Protein AF-A0A7N0TRE0-F1 (afdb_monomer)

pLDDT: mean 80.37, std 12.65, range [33.75, 96.38]

Mean predicted aligned error: 18.85 Å

Solvent-accessible surface area (backbone atoms only — not comparable to full-atom values): 9417 Å² total; per-residue (Å²): 133,67,71,70,56,57,50,54,57,52,52,53,52,50,56,61,68,69,57,52,74,64,59,55,54,48,50,60,72,68,53,74,74,66,71,78,71,68,72,77,71,76,69,78,87,66,61,96,42,96,92,48,87,72,90,76,66,89,85,59,79,81,88,73,87,78,83,73,78,81,68,85,74,86,74,90,65,60,66,88,78,35,94,81,46,77,83,86,55,62,71,62,50,48,65,77,47,36,63,47,69,73,48,48,51,54,48,54,47,52,51,46,53,54,49,50,74,70,54,83,53,71,71,59,44,51,52,46,52,51,56,50,46,54,73,59,48,61,80,70,68,83,118

Organism: Kalanchoe fedtschenkoi (NCBI:txid63787)

Secondary structure (DSSP, 8-state):
--HHHHHHHHHHHHHHHHS-HHHHHHHHHT-TT--------------SSTTSPPP--TTS------------------GGGSTTSPPP-HHHHHHHTHHIIIIIHHHHHHHHHHHHHH---HHHHHHHHHHHHHHHHTTTS--

Foldseek 3Di:
DDPVVVVVVVVVVVVVVPDDPVNVVVVVVVCPPPPVPPPPPPPPDDDPDPPDDDDDDPPDDDDDDDPPPPDPDPDPDDPCPDPPNDDDDPVVVCVVPVCCVPPVLVVVLVVLVVVLVVDPDPVVNVVSVVVNVVSVCVVPPND

Nearest PDB structures (foldseek):
  5l8g-assembly1_E  TM=7.068E-01  e=4.707E+00  Rhodospirillum rubrum

Sequence (143 aa):
MNPRRMRLEADIQKELAEFTFEELQKARADGSHAIHLKSIQERKHSRANKNRPMEVTCKKPVSRYRETIQVPKKVVRDPRFESLCGTLVEDGFRKRYNFLFEDNLPAEKKELQKQLKKTKDPGITKQLKNRISWIVTDEVWIC

InterPro domains:
  IPR009292 rRNA biogenesis protein RRP36 [PF06102] (47-136)
  IPR009292 rRNA biogenesis protein RRP36 [PTHR21738] (9-136)

Structure (mmCIF, N/CA/C/O backbone):
data_AF-A0A7N0TRE0-F1
#
_entry.id   AF-A0A7N0TRE0-F1
#
loop_
_atom_site.group_PDB
_atom_site.id
_atom_site.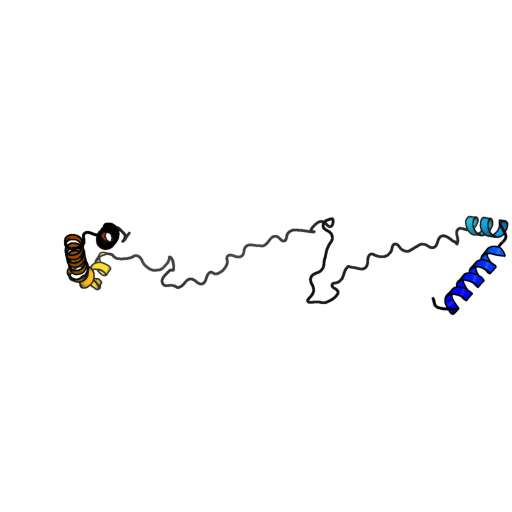type_symbol
_atom_site.label_atom_id
_atom_site.label_alt_id
_atom_site.label_comp_id
_atom_site.label_asym_id
_atom_site.label_entity_id
_atom_site.label_seq_id
_atom_site.pdbx_PDB_ins_code
_atom_site.Cartn_x
_atom_site.Cartn_y
_atom_site.Cartn_z
_atom_site.occupancy
_atom_site.B_iso_or_equiv
_atom_site.auth_seq_id
_atom_site.auth_comp_id
_atom_site.auth_asym_id
_atom_site.auth_atom_id
_atom_site.pdbx_PDB_model_num
ATOM 1 N N . MET A 1 1 ? 63.772 28.019 -27.329 1.00 54.31 1 MET A N 1
ATOM 2 C CA . MET A 1 1 ? 63.530 27.897 -28.788 1.00 54.31 1 MET A CA 1
ATOM 3 C C . MET A 1 1 ? 64.600 26.999 -29.402 1.00 54.31 1 MET A C 1
ATOM 5 O O . MET A 1 1 ? 65.753 27.133 -29.017 1.00 54.31 1 MET A O 1
ATOM 9 N N . ASN A 1 2 ? 64.249 26.091 -30.322 1.00 60.25 2 ASN A N 1
ATOM 10 C CA . ASN A 1 2 ? 65.222 25.187 -30.955 1.00 60.25 2 ASN A CA 1
ATOM 11 C C . ASN A 1 2 ? 66.097 25.940 -31.980 1.00 60.25 2 ASN A C 1
ATOM 13 O O . ASN A 1 2 ? 65.547 26.495 -32.932 1.00 60.25 2 ASN A O 1
ATOM 17 N N . PRO A 1 3 ? 67.437 25.913 -31.867 1.00 68.38 3 PRO A N 1
ATOM 18 C CA . PRO A 1 3 ? 68.329 26.736 -32.693 1.00 68.38 3 PRO A CA 1
ATOM 19 C C . PRO A 1 3 ? 68.303 26.376 -34.188 1.00 68.38 3 PRO A C 1
ATOM 21 O O . PRO A 1 3 ? 68.539 27.234 -35.032 1.00 68.38 3 PRO A O 1
ATOM 24 N N . ARG A 1 4 ? 67.954 25.130 -34.541 1.00 68.69 4 ARG A N 1
ATOM 25 C CA . ARG A 1 4 ? 67.787 24.705 -35.944 1.00 68.69 4 ARG A CA 1
ATOM 26 C C . ARG A 1 4 ? 66.603 25.377 -36.641 1.00 68.69 4 ARG A C 1
ATOM 28 O O . ARG A 1 4 ? 66.671 25.622 -37.836 1.00 68.69 4 ARG A O 1
ATOM 35 N N . ARG A 1 5 ? 65.536 25.684 -35.900 1.00 71.81 5 ARG A N 1
ATOM 36 C CA . ARG A 1 5 ? 64.330 26.307 -36.454 1.00 71.81 5 ARG A CA 1
ATOM 37 C C . ARG A 1 5 ? 64.571 27.772 -36.820 1.00 71.81 5 ARG A C 1
ATOM 39 O O . ARG A 1 5 ? 64.142 28.196 -37.878 1.00 71.81 5 ARG A O 1
ATOM 46 N N . MET A 1 6 ? 65.336 28.487 -35.994 1.00 68.50 6 MET A N 1
ATOM 47 C CA . MET A 1 6 ? 65.716 29.881 -36.255 1.00 68.50 6 MET A CA 1
ATOM 48 C C . MET A 1 6 ? 66.567 30.020 -37.523 1.00 68.50 6 MET A C 1
ATOM 50 O O . MET A 1 6 ? 66.401 30.982 -38.258 1.00 68.50 6 MET A O 1
ATOM 54 N N . ARG A 1 7 ? 67.463 29.054 -37.788 1.00 75.25 7 ARG A N 1
ATOM 55 C CA . ARG A 1 7 ? 68.254 29.032 -39.030 1.00 75.25 7 ARG A CA 1
ATOM 56 C C . ARG A 1 7 ? 67.360 28.852 -40.250 1.00 75.25 7 ARG A C 1
ATOM 58 O O . ARG A 1 7 ? 67.417 29.677 -41.141 1.00 75.25 7 ARG A O 1
ATOM 65 N N . LEU A 1 8 ? 66.462 27.866 -40.216 1.00 80.12 8 LEU A N 1
ATOM 66 C CA . LEU A 1 8 ? 65.508 27.635 -41.304 1.00 80.12 8 LEU A CA 1
ATOM 67 C C . LEU A 1 8 ? 64.623 28.858 -41.571 1.00 80.12 8 LEU A C 1
ATOM 69 O O . LEU A 1 8 ? 64.409 29.215 -42.719 1.00 80.12 8 LEU A O 1
ATOM 73 N N . GLU A 1 9 ? 64.121 29.515 -40.525 1.00 82.50 9 GLU A N 1
ATOM 74 C CA . GLU A 1 9 ? 63.293 30.718 -40.677 1.00 82.50 9 GLU A CA 1
ATOM 75 C C . GLU A 1 9 ? 64.090 31.889 -41.284 1.00 82.50 9 GLU A C 1
ATOM 77 O O . GLU A 1 9 ? 63.556 32.608 -42.127 1.00 82.50 9 GLU A O 1
ATOM 82 N N . ALA A 1 10 ? 65.367 32.047 -40.921 1.00 83.06 10 ALA A N 1
ATOM 83 C CA . ALA A 1 10 ? 66.252 33.059 -41.500 1.00 83.06 10 ALA A CA 1
ATOM 84 C C . ALA A 1 10 ? 66.647 32.747 -42.956 1.00 83.06 10 ALA A C 1
ATOM 86 O O . ALA A 1 10 ? 66.671 33.654 -43.786 1.00 83.06 10 ALA A O 1
ATOM 87 N N . ASP A 1 11 ? 66.910 31.478 -43.276 1.00 85.44 11 ASP A N 1
ATOM 88 C CA . ASP A 1 11 ? 67.233 31.021 -44.631 1.00 85.44 11 ASP A CA 1
ATOM 89 C C . ASP A 1 11 ? 66.037 31.257 -45.572 1.00 85.44 11 ASP A C 1
ATOM 91 O O . ASP A 1 11 ? 66.196 31.838 -46.642 1.00 85.44 11 ASP A O 1
ATOM 95 N N . ILE A 1 12 ? 64.816 30.946 -45.115 1.00 82.62 12 ILE A N 1
ATOM 96 C CA . ILE A 1 12 ? 63.573 31.222 -45.855 1.00 82.62 12 ILE A CA 1
ATOM 97 C C . ILE A 1 12 ? 63.383 32.727 -46.091 1.00 82.62 12 ILE A C 1
ATOM 99 O O . ILE A 1 12 ? 62.983 33.143 -47.175 1.00 82.62 12 ILE A O 1
ATOM 103 N N . GLN A 1 13 ? 63.648 33.567 -45.086 1.00 80.31 13 GLN A N 1
ATOM 104 C CA . GLN A 1 13 ? 63.528 35.022 -45.240 1.00 80.31 13 GLN A CA 1
ATOM 105 C C . GLN A 1 13 ? 64.528 35.580 -46.251 1.00 80.31 13 GLN A C 1
ATOM 107 O O . GLN A 1 13 ? 64.190 36.498 -46.997 1.00 80.31 13 GLN A O 1
ATOM 112 N N . LYS A 1 14 ? 65.741 35.024 -46.277 1.00 87.06 14 LYS A N 1
ATOM 113 C CA . LYS A 1 14 ? 66.772 35.410 -47.233 1.00 87.06 14 LYS A CA 1
ATOM 114 C C . LYS A 1 14 ? 66.374 35.027 -48.659 1.00 87.06 14 LYS A C 1
ATOM 116 O O . LYS A 1 14 ? 66.429 35.881 -49.534 1.00 87.06 14 LYS A O 1
ATOM 121 N N . GLU A 1 15 ? 65.889 33.803 -48.862 1.00 81.62 15 GLU A N 1
ATOM 122 C CA . GLU A 1 15 ? 65.375 33.354 -50.162 1.00 81.62 15 GLU A CA 1
ATOM 123 C C . GLU A 1 15 ? 64.215 34.237 -50.647 1.00 81.62 15 GLU A C 1
ATOM 125 O O . GLU A 1 15 ? 64.216 34.679 -51.790 1.00 81.62 15 GLU A O 1
ATOM 130 N N . LEU A 1 16 ? 63.258 34.581 -49.774 1.00 78.06 16 LEU A N 1
ATOM 131 C CA . LEU A 1 16 ? 62.132 35.459 -50.127 1.00 78.06 16 LEU A CA 1
ATOM 132 C C . LEU A 1 16 ? 62.554 36.885 -50.503 1.00 78.06 16 LEU A C 1
ATOM 134 O O . LEU A 1 16 ? 61.878 37.516 -51.313 1.00 78.06 16 LEU A O 1
ATOM 138 N N . ALA A 1 17 ? 63.633 37.400 -49.914 1.00 83.50 17 ALA A N 1
ATOM 139 C CA . ALA A 1 17 ? 64.155 38.725 -50.238 1.00 83.50 17 ALA A CA 1
ATOM 140 C C . ALA A 1 17 ? 64.876 38.763 -51.597 1.00 83.50 17 ALA A C 1
ATOM 142 O O . ALA A 1 17 ? 64.976 39.830 -52.199 1.00 83.50 17 ALA A O 1
ATOM 143 N N . GLU A 1 18 ? 65.376 37.618 -52.071 1.00 84.44 18 GLU A N 1
ATOM 144 C CA . GLU A 1 18 ? 66.070 37.484 -53.357 1.00 84.44 18 GLU A CA 1
ATOM 145 C C . GLU A 1 18 ? 65.099 37.348 -54.545 1.00 84.44 18 GLU A C 1
ATOM 147 O O . GLU A 1 18 ? 65.492 37.619 -55.679 1.00 84.44 18 GLU A O 1
ATOM 152 N N . PHE A 1 19 ? 63.824 37.008 -54.308 1.00 84.06 19 PHE A N 1
ATOM 153 C CA . PHE A 1 19 ? 62.809 36.976 -55.365 1.00 84.06 19 PHE A CA 1
ATOM 154 C C . PHE A 1 19 ? 62.426 38.380 -55.832 1.00 84.06 19 PHE A C 1
ATOM 156 O O . PHE A 1 19 ? 62.034 39.253 -55.052 1.00 84.06 19 PHE A O 1
ATOM 163 N N . THR A 1 20 ? 62.480 38.587 -57.144 1.00 87.12 20 THR A N 1
ATOM 164 C CA . THR A 1 20 ? 62.108 39.864 -57.751 1.00 87.12 20 THR A CA 1
ATOM 165 C C . THR A 1 20 ? 60.588 40.035 -57.803 1.00 87.12 20 THR A C 1
ATOM 167 O O . THR A 1 20 ? 59.812 39.077 -57.854 1.00 87.12 20 THR A O 1
ATOM 170 N N . PHE A 1 21 ? 60.127 41.288 -57.817 1.00 79.31 21 PHE A N 1
ATOM 171 C CA . PHE A 1 21 ? 58.695 41.603 -57.876 1.00 79.31 21 PHE A CA 1
ATOM 172 C C . PHE A 1 21 ? 58.006 41.019 -59.125 1.00 79.31 21 PHE A C 1
ATOM 174 O O . PHE A 1 21 ? 56.846 40.612 -59.068 1.00 79.31 21 PHE A O 1
ATOM 181 N N . GLU A 1 22 ? 58.734 40.931 -60.239 1.00 84.19 22 GLU A N 1
ATOM 182 C CA . GLU A 1 22 ? 58.243 40.360 -61.493 1.00 84.19 22 GLU A CA 1
ATOM 183 C C . GLU A 1 22 ? 57.995 38.848 -61.378 1.00 84.19 22 GLU A C 1
ATOM 185 O O . GLU A 1 22 ? 56.943 38.354 -61.793 1.00 84.19 22 GLU A O 1
ATOM 190 N N . GLU A 1 23 ? 58.907 38.117 -60.731 1.00 82.19 23 GLU A N 1
ATOM 191 C CA . GLU A 1 23 ? 58.750 36.682 -60.467 1.00 82.19 23 GLU A CA 1
ATOM 192 C C . GLU A 1 23 ? 57.546 36.401 -59.560 1.00 82.19 23 GLU A C 1
ATOM 194 O O . GLU A 1 23 ? 56.790 35.459 -59.811 1.00 82.19 23 GLU A O 1
ATOM 199 N N . LEU A 1 24 ? 57.299 37.257 -58.559 1.00 80.69 24 LEU A N 1
ATOM 200 C CA . LEU A 1 24 ? 56.118 37.159 -57.694 1.00 80.69 24 LEU A CA 1
ATOM 201 C C . LEU A 1 24 ? 54.813 37.388 -58.466 1.00 80.69 24 LEU A C 1
ATOM 203 O O . LEU A 1 24 ? 53.818 36.689 -58.245 1.00 80.69 24 LEU A O 1
ATOM 207 N N . GLN A 1 25 ? 54.799 38.362 -59.377 1.00 82.50 25 GLN A N 1
ATOM 208 C CA . GLN A 1 25 ? 53.619 38.669 -60.180 1.00 82.50 25 GLN A CA 1
ATOM 209 C C . GLN A 1 25 ? 53.312 37.542 -61.179 1.00 82.50 25 GLN A C 1
ATOM 211 O O . GLN A 1 25 ? 52.145 37.180 -61.353 1.00 82.50 25 GLN A O 1
ATOM 216 N N . LYS A 1 26 ? 54.353 36.925 -61.752 1.00 85.56 26 LYS A N 1
ATOM 217 C CA . LYS A 1 26 ? 54.247 35.758 -62.635 1.00 85.56 26 LYS A CA 1
ATOM 218 C C . LYS A 1 26 ? 53.734 34.516 -61.901 1.00 85.56 26 LYS A C 1
ATOM 220 O O . LYS A 1 26 ? 52.749 33.925 -62.332 1.00 85.56 26 LYS A O 1
ATOM 225 N N . ALA A 1 27 ? 54.286 34.202 -60.727 1.00 80.88 27 ALA A N 1
ATOM 226 C CA . ALA A 1 27 ? 53.829 33.074 -59.908 1.00 80.88 27 ALA A CA 1
ATOM 227 C C . ALA A 1 27 ? 52.341 33.180 -59.517 1.00 80.88 27 ALA A C 1
ATOM 229 O O . ALA A 1 27 ? 51.639 32.172 -59.408 1.00 80.88 27 ALA A O 1
ATOM 230 N N . ARG A 1 28 ? 51.834 34.408 -59.327 1.00 78.62 28 ARG A N 1
ATOM 231 C CA . ARG A 1 28 ? 50.409 34.659 -59.066 1.00 78.62 28 ARG A CA 1
ATOM 232 C C . ARG A 1 28 ? 49.539 34.455 -60.307 1.00 78.62 28 ARG A C 1
ATOM 234 O O . ARG A 1 28 ? 48.425 33.952 -60.171 1.00 78.62 28 ARG A O 1
ATOM 241 N N . ALA A 1 29 ? 50.027 34.852 -61.482 1.00 81.31 29 ALA A N 1
ATOM 242 C CA . ALA A 1 29 ? 49.328 34.678 -62.755 1.00 81.31 29 ALA A CA 1
ATOM 243 C C . ALA A 1 29 ? 49.239 33.199 -63.169 1.00 81.31 29 ALA A C 1
ATOM 245 O O . ALA A 1 29 ? 48.212 32.775 -63.694 1.00 81.31 29 ALA A O 1
ATOM 246 N N . ASP A 1 30 ? 50.268 32.409 -62.853 1.00 79.19 30 ASP A N 1
ATOM 247 C CA . ASP A 1 30 ? 50.356 30.988 -63.208 1.00 79.19 30 ASP A CA 1
ATOM 248 C C . ASP A 1 30 ? 49.365 30.099 -62.424 1.00 79.19 30 ASP A C 1
ATOM 250 O O . ASP A 1 30 ? 49.161 28.936 -62.769 1.00 79.19 30 ASP A O 1
ATOM 254 N N . GLY A 1 31 ? 48.740 30.613 -61.354 1.00 68.81 31 GLY A N 1
ATOM 255 C CA . GLY A 1 31 ? 47.688 29.920 -60.593 1.00 68.81 31 GLY A CA 1
ATOM 256 C C . GLY A 1 31 ? 48.143 28.665 -59.828 1.00 68.81 31 GLY A C 1
ATOM 257 O O . GLY A 1 31 ? 47.360 28.078 -59.081 1.00 68.81 31 GLY A O 1
ATOM 258 N N . SER A 1 32 ? 49.414 28.279 -59.948 1.00 64.94 32 SER A N 1
ATOM 259 C CA . SER A 1 32 ? 50.034 27.106 -59.318 1.00 64.94 32 SER A CA 1
ATOM 260 C C . SER A 1 32 ? 50.122 27.205 -57.789 1.00 64.94 32 SER A C 1
ATOM 262 O O . SER A 1 32 ? 50.228 26.190 -57.103 1.00 64.94 32 SER A O 1
ATOM 264 N N . HIS A 1 33 ? 50.005 28.417 -57.235 1.00 61.72 33 HIS A N 1
ATOM 265 C CA . HIS A 1 33 ? 49.993 28.673 -55.793 1.00 61.72 33 HIS A CA 1
ATOM 266 C C . HIS A 1 33 ? 48.631 28.398 -55.125 1.00 61.72 33 HIS A C 1
ATOM 268 O O . HIS A 1 33 ? 48.519 28.448 -53.894 1.00 61.72 33 HIS A O 1
ATOM 274 N N . ALA A 1 34 ? 47.588 28.094 -55.908 1.00 63.16 34 ALA A N 1
ATOM 275 C CA . ALA A 1 34 ? 46.311 27.619 -55.395 1.00 63.16 34 ALA A CA 1
ATOM 276 C C . ALA A 1 34 ? 46.472 26.181 -54.882 1.00 63.16 34 ALA A C 1
ATOM 278 O O . ALA A 1 34 ? 46.042 25.209 -55.500 1.00 63.16 34 ALA A O 1
ATOM 279 N N . ILE A 1 35 ? 47.107 26.037 -53.719 1.00 58.56 35 ILE A N 1
ATOM 280 C CA . ILE A 1 35 ? 47.051 24.804 -52.948 1.00 58.56 35 ILE A CA 1
ATOM 281 C C . ILE A 1 35 ? 45.565 24.595 -52.671 1.00 58.56 35 ILE A C 1
ATOM 283 O O . ILE A 1 35 ? 44.967 25.326 -51.881 1.00 58.56 35 ILE A O 1
ATOM 287 N N . HIS A 1 36 ? 44.949 23.622 -53.341 1.00 56.97 36 HIS A N 1
ATOM 288 C CA . HIS A 1 36 ? 43.644 23.120 -52.952 1.00 56.97 36 HIS A CA 1
ATOM 289 C C . HIS A 1 36 ? 43.819 22.557 -51.540 1.00 56.97 36 HIS A C 1
ATOM 291 O O . HIS A 1 36 ? 44.127 21.374 -51.369 1.00 56.97 36 HIS A O 1
ATOM 297 N N . LEU A 1 37 ? 43.669 23.399 -50.509 1.00 58.41 37 LEU A N 1
ATOM 298 C CA . LEU A 1 37 ? 43.478 22.940 -49.145 1.00 58.41 37 LEU A CA 1
ATOM 299 C C . LEU A 1 37 ? 42.232 22.072 -49.226 1.00 58.41 37 LEU A C 1
ATOM 301 O O . LEU A 1 37 ? 41.112 22.574 -49.272 1.00 58.41 37 LEU A O 1
ATOM 305 N N . LYS A 1 38 ? 42.427 20.752 -49.336 1.00 55.44 38 LYS A N 1
ATOM 306 C CA . LYS A 1 38 ? 41.361 19.783 -49.116 1.00 55.44 38 LYS A CA 1
ATOM 307 C C . LYS A 1 38 ? 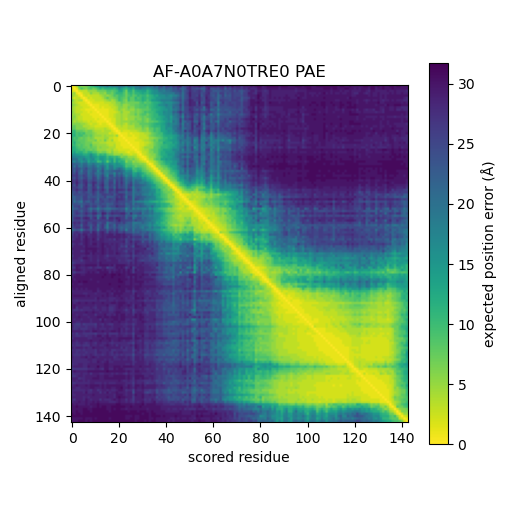40.709 20.241 -47.825 1.00 55.44 38 LYS A C 1
ATOM 309 O O . LYS A 1 38 ? 41.397 20.290 -46.803 1.00 55.44 38 LYS A O 1
ATOM 314 N N . SER A 1 39 ? 39.438 20.650 -47.913 1.00 57.69 39 SER A N 1
ATOM 315 C CA .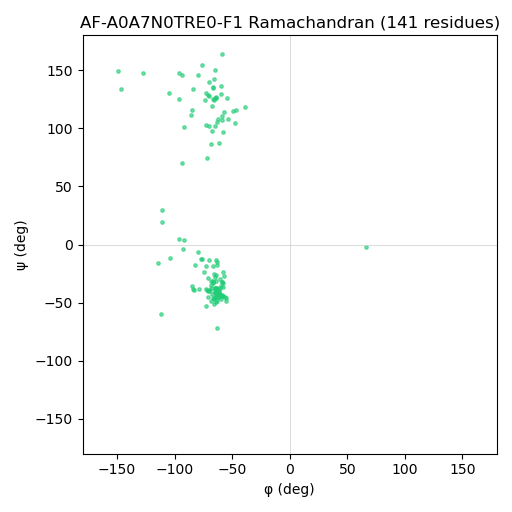 SER A 1 39 ? 38.610 20.971 -46.755 1.00 57.69 39 SER A CA 1
ATOM 316 C C . SER A 1 39 ? 38.958 19.933 -45.709 1.00 57.69 39 SER A C 1
ATOM 318 O O . SER A 1 39 ? 38.859 18.743 -46.028 1.00 57.69 39 SER A O 1
ATOM 320 N N . ILE A 1 40 ? 39.487 20.362 -44.561 1.00 60.28 40 ILE A N 1
ATOM 321 C CA . ILE A 1 40 ? 39.863 19.462 -43.474 1.00 60.28 40 ILE A CA 1
ATOM 322 C C . ILE A 1 40 ? 38.660 18.549 -43.303 1.00 60.28 40 ILE A C 1
ATOM 324 O O . ILE A 1 40 ? 37.609 19.009 -42.866 1.00 60.28 40 ILE A O 1
ATOM 328 N N . GLN A 1 41 ? 38.766 17.303 -43.773 1.00 60.28 41 GLN A N 1
ATOM 329 C CA . GLN A 1 41 ? 37.684 16.349 -43.636 1.00 60.28 41 GLN A CA 1
ATOM 330 C C . GLN A 1 41 ? 37.486 16.275 -42.136 1.00 60.28 41 GLN A C 1
ATOM 332 O O . GLN A 1 41 ? 38.414 15.863 -41.432 1.00 60.28 41 GLN A O 1
ATOM 337 N N . GLU A 1 42 ? 36.359 16.796 -41.646 1.00 62.53 42 GLU A N 1
ATOM 338 C CA . GLU A 1 42 ? 36.074 16.806 -40.224 1.00 62.53 42 GLU A CA 1
ATOM 339 C C . GLU A 1 42 ? 36.222 15.366 -39.760 1.00 62.53 42 GLU A C 1
ATOM 341 O O . GLU A 1 42 ? 35.445 14.482 -40.136 1.00 62.53 42 GLU A O 1
ATOM 346 N N . ARG A 1 43 ? 37.303 15.103 -39.021 1.00 60.84 43 ARG A N 1
ATOM 347 C CA . ARG A 1 43 ? 37.586 13.768 -38.520 1.00 60.84 43 ARG A CA 1
ATOM 348 C C . ARG A 1 43 ? 36.335 13.363 -37.757 1.00 60.84 43 ARG A C 1
ATOM 350 O O . ARG A 1 43 ? 35.862 14.118 -36.904 1.00 60.84 43 ARG A O 1
ATOM 357 N N . LYS A 1 44 ? 35.760 12.205 -38.095 1.00 62.84 44 LYS A N 1
ATOM 358 C CA . LYS A 1 44 ? 34.627 11.651 -37.348 1.00 62.84 44 LYS A CA 1
ATOM 359 C C . LYS A 1 44 ? 35.023 11.692 -35.875 1.00 62.84 44 LYS A C 1
ATOM 361 O O . LYS A 1 44 ? 36.015 11.072 -35.500 1.00 62.84 44 LYS A O 1
ATOM 366 N N . HIS A 1 45 ? 34.314 12.488 -35.079 1.00 68.25 45 HIS A N 1
ATOM 367 C CA . HIS A 1 45 ? 34.648 12.682 -33.676 1.00 68.25 45 HIS A CA 1
ATOM 368 C C . HIS A 1 45 ? 34.445 11.332 -32.989 1.00 68.25 45 HIS A C 1
ATOM 370 O O . HIS A 1 45 ? 33.316 10.878 -32.806 1.00 68.25 45 HIS A O 1
ATOM 376 N N . SER A 1 46 ? 35.547 10.632 -32.733 1.00 73.31 46 SER A N 1
ATOM 377 C CA . SER A 1 46 ? 35.544 9.338 -32.065 1.00 73.31 46 SER A CA 1
ATOM 378 C C . SER A 1 46 ? 35.825 9.550 -30.586 1.00 73.31 46 SER A C 1
ATOM 380 O O . SER A 1 46 ? 36.576 10.455 -30.218 1.00 73.31 46 SER A O 1
ATOM 382 N N . ARG A 1 47 ? 35.242 8.709 -29.731 1.00 82.38 47 ARG A N 1
ATOM 383 C CA . ARG A 1 47 ? 35.538 8.733 -28.296 1.00 82.38 47 ARG A CA 1
ATOM 384 C C . ARG A 1 47 ? 37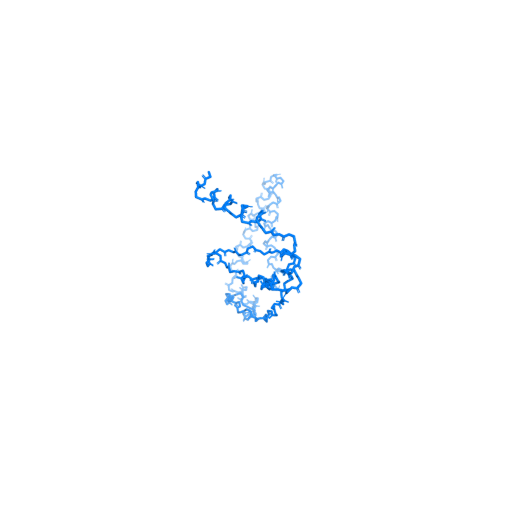.030 8.477 -28.082 1.00 82.38 47 ARG A C 1
ATOM 386 O O . ARG A 1 47 ? 37.569 7.539 -28.657 1.00 82.38 47 ARG A O 1
ATOM 393 N N . ALA A 1 48 ? 37.665 9.246 -27.198 1.00 80.62 48 ALA A N 1
ATOM 394 C CA . ALA A 1 48 ? 39.065 9.017 -26.828 1.00 80.62 48 ALA A CA 1
ATOM 395 C C . ALA A 1 48 ? 39.285 7.658 -26.122 1.00 80.62 48 ALA A C 1
ATOM 397 O O . ALA A 1 48 ? 40.373 7.099 -26.185 1.00 80.62 48 ALA A O 1
ATOM 398 N N . ASN A 1 49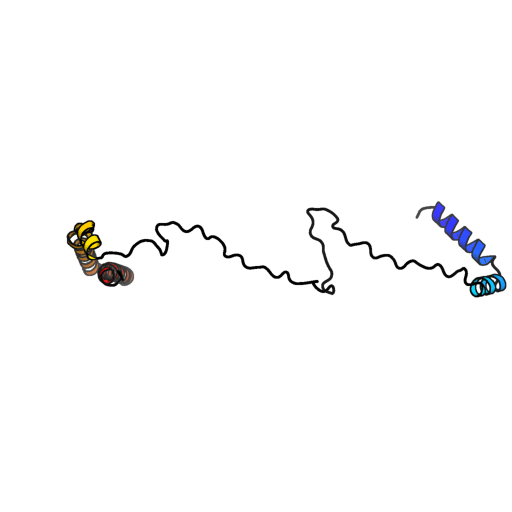 ? 38.256 7.115 -25.457 1.00 86.25 49 ASN A N 1
ATOM 399 C CA . ASN A 1 49 ? 38.243 5.783 -24.844 1.00 86.25 49 ASN A CA 1
ATOM 400 C C . ASN A 1 49 ? 36.806 5.216 -24.888 1.00 86.25 49 ASN A C 1
ATOM 402 O O . ASN A 1 49 ? 35.839 5.975 -24.818 1.00 86.25 49 ASN A O 1
ATOM 406 N N . LYS A 1 50 ? 36.644 3.891 -24.975 1.00 86.19 50 LYS A N 1
ATOM 407 C CA . LYS A 1 50 ? 35.346 3.193 -25.016 1.00 86.19 50 LYS A CA 1
ATOM 408 C C . LYS A 1 50 ? 34.467 3.492 -23.794 1.00 86.19 50 LYS A C 1
ATOM 410 O O . LYS A 1 50 ? 33.252 3.614 -23.948 1.00 86.19 50 LYS A O 1
ATOM 415 N N . ASN A 1 51 ? 35.078 3.694 -22.626 1.00 88.06 51 ASN A N 1
ATOM 416 C CA . ASN A 1 51 ? 34.385 3.943 -21.357 1.00 88.06 51 ASN A CA 1
ATOM 417 C C . ASN A 1 51 ? 34.166 5.437 -21.052 1.00 88.06 51 ASN A C 1
ATOM 419 O O . ASN A 1 51 ? 33.664 5.767 -19.981 1.00 88.06 51 ASN A O 1
ATOM 423 N N . ARG A 1 52 ? 34.534 6.351 -21.964 1.00 84.88 52 ARG A N 1
ATOM 424 C CA . ARG A 1 52 ? 34.381 7.801 -21.767 1.00 84.88 52 ARG A CA 1
ATOM 425 C C . ARG A 1 52 ? 33.205 8.346 -22.596 1.00 84.88 52 ARG A C 1
ATOM 427 O O . ARG A 1 52 ? 33.153 8.072 -23.801 1.00 84.88 52 ARG A O 1
ATOM 434 N N . PRO A 1 53 ? 32.277 9.126 -22.006 1.00 86.56 53 PRO A N 1
ATOM 435 C CA . PRO A 1 53 ? 31.246 9.822 -22.770 1.00 86.56 53 PRO A CA 1
ATOM 436 C C . PRO A 1 53 ? 31.865 10.878 -23.695 1.00 86.56 53 PRO A C 1
ATOM 438 O O . PRO A 1 53 ? 32.929 11.428 -23.416 1.00 86.56 53 PRO A O 1
ATOM 441 N N . MET A 1 54 ? 31.201 11.139 -24.820 1.00 85.38 54 MET A N 1
ATOM 442 C CA . MET A 1 54 ? 31.651 12.131 -25.794 1.00 85.38 54 MET A CA 1
ATOM 443 C C . MET A 1 54 ? 30.930 13.451 -25.559 1.00 85.38 54 MET A C 1
ATOM 445 O O . MET A 1 54 ? 29.701 13.486 -25.576 1.00 85.38 54 MET A O 1
ATOM 449 N N . GLU A 1 55 ? 31.693 14.522 -25.387 1.00 81.69 55 GLU A N 1
ATOM 450 C CA . GLU A 1 55 ? 31.162 15.881 -25.373 1.00 81.69 55 GLU A CA 1
ATOM 451 C C . GLU A 1 55 ? 30.769 16.280 -26.803 1.00 81.69 55 GLU A C 1
ATOM 453 O O . GLU A 1 55 ? 31.524 16.072 -27.755 1.00 81.69 55 GLU A O 1
ATOM 458 N N . VAL A 1 56 ? 29.557 16.807 -26.968 1.00 83.25 56 VAL A N 1
ATOM 459 C CA . VAL A 1 56 ? 29.016 17.270 -28.252 1.00 83.25 56 VAL A CA 1
ATOM 460 C C . VAL A 1 56 ? 28.510 18.697 -28.101 1.00 83.25 56 VAL A C 1
ATOM 462 O O . VAL A 1 56 ? 28.040 19.091 -27.036 1.00 83.25 56 VAL A O 1
ATOM 465 N N . THR A 1 57 ? 28.610 19.488 -29.168 1.00 83.69 57 THR A N 1
ATOM 466 C CA . THR A 1 57 ? 28.134 20.872 -29.152 1.00 83.69 57 THR A CA 1
ATOM 467 C C . THR A 1 57 ? 26.607 20.915 -29.110 1.00 83.69 57 THR A C 1
ATOM 469 O O . THR A 1 57 ? 25.929 20.169 -29.816 1.00 83.69 57 THR A O 1
ATOM 472 N N . CYS A 1 58 ? 26.052 21.842 -28.330 1.00 83.06 58 CYS A N 1
ATOM 473 C CA 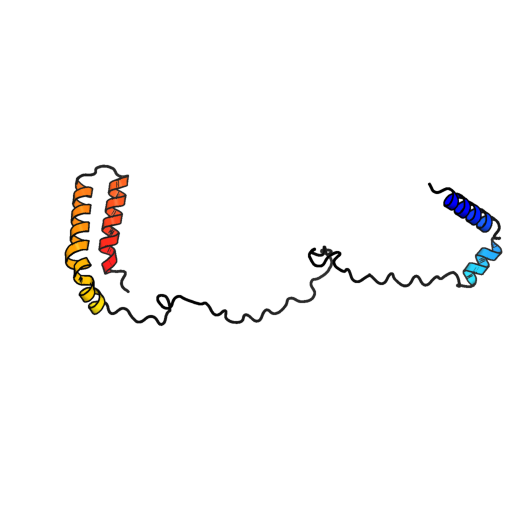. CYS A 1 58 ? 24.605 22.075 -28.239 1.00 83.06 58 CYS A CA 1
ATOM 474 C C . CYS A 1 58 ? 23.969 22.540 -29.562 1.00 83.06 58 CYS A C 1
ATOM 476 O O . CYS A 1 58 ? 22.761 22.440 -29.737 1.00 83.06 58 CYS A O 1
ATOM 478 N N . LYS A 1 59 ? 24.783 23.021 -30.510 1.00 85.25 59 LYS A N 1
ATOM 479 C CA . LYS A 1 59 ? 24.351 23.444 -31.851 1.00 85.25 59 LYS A CA 1
ATOM 480 C C . LYS A 1 59 ? 24.059 22.272 -32.789 1.00 85.25 59 LYS A C 1
ATOM 482 O O . LYS A 1 59 ? 23.517 22.483 -33.870 1.00 85.25 59 LYS A O 1
ATOM 487 N N . LYS A 1 60 ? 24.457 21.050 -32.423 1.00 82.81 60 LYS A N 1
ATOM 488 C CA . LYS A 1 60 ? 24.265 19.872 -33.265 1.00 82.81 60 LYS A CA 1
ATOM 489 C C . LYS A 1 60 ? 22.864 19.293 -33.028 1.00 82.81 60 LYS A C 1
ATOM 491 O O . LYS A 1 60 ? 22.600 18.838 -31.915 1.00 82.81 60 LYS A O 1
ATOM 496 N N . PRO A 1 61 ? 21.972 19.284 -34.036 1.00 84.06 61 PRO A N 1
ATOM 497 C CA . PRO A 1 61 ? 20.629 18.743 -33.865 1.00 84.06 61 PRO A CA 1
ATOM 498 C C . PRO A 1 61 ? 20.685 17.231 -33.606 1.00 84.06 61 PRO A C 1
ATOM 500 O O . PRO A 1 61 ? 21.512 16.514 -34.179 1.00 84.06 61 PRO A O 1
ATOM 503 N N . VAL A 1 62 ? 19.800 16.740 -32.735 1.00 82.19 62 VAL A N 1
ATOM 504 C CA . VAL A 1 62 ? 19.603 15.299 -32.522 1.00 82.19 62 VAL A CA 1
ATOM 505 C C . VAL A 1 62 ? 19.010 14.710 -33.802 1.00 82.19 62 VAL A C 1
ATOM 507 O O . VAL A 1 62 ? 18.104 15.300 -34.377 1.00 82.19 62 VAL A O 1
ATOM 510 N N . SER A 1 63 ? 19.528 13.570 -34.266 1.00 79.94 63 SER A N 1
ATOM 511 C CA . SER A 1 63 ? 19.162 13.016 -35.577 1.00 79.94 63 SER A CA 1
ATOM 512 C C . SER A 1 63 ? 17.681 12.635 -35.677 1.00 79.94 63 SER A C 1
ATOM 514 O O . SER A 1 63 ? 16.911 13.290 -36.368 1.00 79.94 63 SER A O 1
ATOM 516 N N . ARG A 1 64 ? 17.274 11.560 -35.002 1.00 83.69 64 ARG A N 1
ATOM 517 C CA . ARG A 1 64 ? 15.890 11.085 -34.946 1.00 83.69 64 ARG A CA 1
ATOM 518 C C . ARG A 1 64 ? 15.637 10.469 -33.579 1.00 83.69 64 ARG A C 1
ATOM 520 O O . ARG A 1 64 ? 16.428 9.646 -33.112 1.00 83.69 64 ARG A O 1
ATOM 527 N N . TYR A 1 65 ? 14.517 10.827 -32.961 1.00 79.94 65 TYR A N 1
ATOM 528 C CA . TYR A 1 65 ? 14.030 10.121 -31.783 1.00 79.94 65 TYR A CA 1
ATOM 529 C C . TYR A 1 65 ? 13.636 8.701 -32.186 1.00 79.94 65 TYR A C 1
ATOM 531 O O . TYR A 1 65 ? 12.858 8.499 -33.118 1.00 79.94 65 TYR A O 1
ATOM 539 N N . ARG A 1 66 ? 14.217 7.699 -31.521 1.00 80.75 66 ARG A N 1
ATOM 540 C CA . ARG A 1 66 ? 13.829 6.307 -31.751 1.00 80.75 66 ARG A CA 1
ATOM 541 C C . ARG A 1 66 ? 12.384 6.130 -31.291 1.00 80.75 66 ARG A C 1
ATOM 543 O O . ARG A 1 66 ? 12.072 6.427 -30.139 1.00 80.75 66 ARG A O 1
ATOM 550 N N . GLU A 1 67 ? 11.534 5.619 -32.173 1.00 78.31 67 GLU A N 1
ATOM 551 C CA . GLU A 1 67 ? 10.206 5.138 -31.800 1.00 78.31 67 GLU A CA 1
ATOM 552 C C . GLU A 1 67 ? 10.398 3.896 -30.931 1.00 78.31 67 GLU A C 1
ATOM 554 O O . GLU A 1 67 ? 10.699 2.803 -31.408 1.00 78.31 67 GLU A O 1
ATOM 559 N N . THR A 1 68 ? 10.331 4.093 -29.616 1.00 76.94 68 THR A N 1
ATOM 560 C CA . THR A 1 68 ? 10.365 2.983 -28.668 1.00 76.94 68 THR A CA 1
ATOM 561 C C . THR A 1 68 ? 9.025 2.270 -28.772 1.00 76.94 68 THR A C 1
ATOM 563 O O . THR A 1 68 ? 8.027 2.765 -28.254 1.00 76.94 68 THR A O 1
ATOM 566 N N . ILE A 1 69 ? 8.986 1.120 -29.448 1.00 76.00 69 ILE A N 1
ATOM 567 C CA . ILE A 1 69 ? 7.827 0.226 -29.397 1.00 76.00 69 ILE A CA 1
ATOM 568 C C . ILE A 1 69 ? 7.701 -0.212 -27.936 1.00 76.00 69 ILE A C 1
ATOM 570 O O . ILE A 1 69 ? 8.551 -0.940 -27.420 1.00 76.00 69 ILE A O 1
ATOM 574 N N . GLN A 1 70 ? 6.685 0.303 -27.245 1.00 77.44 70 GLN A N 1
ATOM 575 C CA . GLN A 1 70 ? 6.389 -0.049 -25.860 1.00 77.44 70 GLN A CA 1
ATOM 576 C C . GLN A 1 70 ? 5.907 -1.503 -25.843 1.00 77.44 70 GLN A C 1
ATOM 578 O O . GLN A 1 70 ? 4.715 -1.777 -25.949 1.00 77.44 70 GLN A O 1
ATOM 583 N N . VAL A 1 71 ? 6.840 -2.452 -25.756 1.00 80.94 71 VAL A N 1
ATOM 584 C CA . VAL A 1 71 ? 6.491 -3.852 -25.511 1.00 80.94 71 VAL A CA 1
ATOM 585 C C . VAL A 1 71 ? 5.855 -3.914 -24.122 1.00 80.94 71 VAL A C 1
ATOM 587 O O . VAL A 1 71 ? 6.473 -3.420 -23.168 1.00 80.94 71 VAL A O 1
ATOM 590 N N . PRO A 1 72 ? 4.648 -4.491 -23.970 1.00 82.12 72 PRO A N 1
ATOM 591 C CA . PRO A 1 72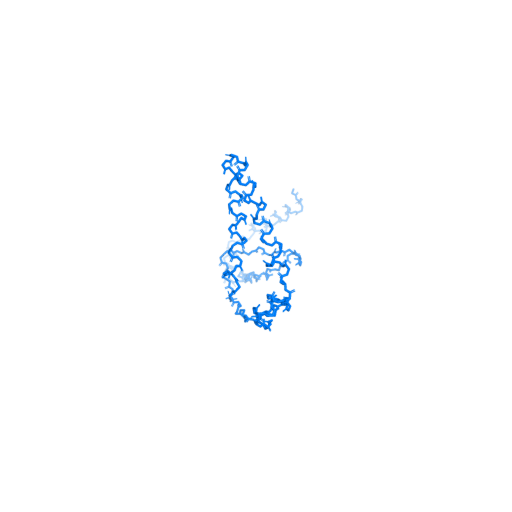 ? 4.048 -4.665 -22.659 1.00 82.12 72 PRO A CA 1
ATOM 592 C C . PRO A 1 72 ? 5.015 -5.467 -21.790 1.00 82.12 72 PRO A C 1
ATOM 594 O O . PRO A 1 72 ? 5.354 -6.617 -22.079 1.00 82.12 72 PRO A O 1
ATOM 597 N N . LYS A 1 73 ? 5.529 -4.819 -20.744 1.00 80.00 73 LYS A N 1
ATOM 598 C CA . LYS A 1 73 ? 6.478 -5.443 -19.826 1.00 80.00 73 LYS A CA 1
ATOM 599 C C . LYS A 1 73 ? 5.745 -6.557 -19.086 1.00 80.00 73 LYS A C 1
ATOM 601 O O . LYS A 1 73 ? 4.724 -6.295 -18.454 1.00 80.00 73 LYS A O 1
ATOM 606 N N . LYS A 1 74 ? 6.277 -7.783 -19.124 1.00 79.19 74 LYS A N 1
ATOM 607 C CA . LYS A 1 74 ? 5.827 -8.853 -18.226 1.00 79.19 74 LYS A CA 1
ATOM 608 C C . LYS A 1 74 ? 6.148 -8.432 -16.798 1.00 79.19 74 LYS A C 1
ATOM 610 O O . LYS A 1 74 ? 7.307 -8.439 -16.389 1.00 79.19 74 LYS A O 1
ATOM 615 N N . VAL A 1 75 ? 5.122 -8.031 -16.060 1.00 80.25 75 VAL A N 1
ATOM 616 C CA . VAL A 1 75 ? 5.248 -7.772 -14.632 1.00 80.25 75 VAL A CA 1
ATOM 617 C C . VAL A 1 75 ? 5.041 -9.102 -13.927 1.00 80.25 75 VAL A C 1
ATOM 619 O O . VAL A 1 75 ? 3.941 -9.644 -13.952 1.00 80.25 75 VAL A O 1
ATOM 622 N N . VAL A 1 76 ? 6.101 -9.643 -13.327 1.00 80.44 76 VAL A N 1
ATOM 623 C CA . VAL A 1 76 ? 5.977 -10.795 -12.429 1.00 80.44 76 VAL A CA 1
ATOM 624 C C . VAL A 1 76 ? 5.280 -10.289 -11.172 1.00 80.44 76 VAL A C 1
ATOM 626 O O . VAL A 1 76 ? 5.875 -9.568 -10.371 1.00 80.44 76 VAL A O 1
ATOM 629 N N . ARG A 1 77 ? 3.984 -10.575 -11.056 1.00 79.94 77 ARG A N 1
ATOM 630 C CA . ARG A 1 77 ? 3.204 -10.318 -9.845 1.00 79.94 77 ARG A CA 1
ATOM 631 C C . ARG A 1 77 ? 3.219 -11.581 -8.997 1.00 79.94 77 ARG A C 1
ATOM 633 O O . ARG A 1 77 ? 3.259 -12.688 -9.527 1.00 79.94 77 ARG A O 1
ATOM 640 N N . ASP A 1 78 ? 3.226 -11.401 -7.684 1.00 84.44 78 ASP A N 1
ATOM 641 C CA . ASP A 1 78 ? 2.995 -12.512 -6.767 1.00 84.44 78 ASP A CA 1
ATOM 642 C C . ASP A 1 78 ? 1.557 -13.012 -7.005 1.00 84.44 78 ASP A C 1
ATOM 644 O O . ASP A 1 78 ? 0.634 -12.191 -6.977 1.00 84.44 78 ASP A O 1
ATOM 648 N N . PRO A 1 79 ? 1.359 -14.314 -7.269 1.00 82.25 79 PRO A N 1
ATOM 649 C CA . PRO A 1 79 ? 0.054 -14.880 -7.611 1.00 82.25 79 PRO A CA 1
ATOM 650 C C . PRO A 1 79 ? -1.012 -14.632 -6.537 1.00 82.25 79 PRO A C 1
ATOM 652 O O . PRO A 1 79 ? -2.199 -14.579 -6.845 1.00 82.25 79 PRO A O 1
ATOM 655 N N . ARG A 1 80 ? -0.615 -14.401 -5.278 1.00 79.06 80 ARG A N 1
ATOM 656 C CA . ARG A 1 80 ? -1.548 -14.023 -4.203 1.00 79.06 80 ARG A CA 1
ATOM 657 C C . ARG A 1 80 ? -2.209 -12.664 -4.435 1.00 79.06 80 ARG A C 1
ATOM 659 O O . ARG A 1 80 ? -3.308 -12.432 -3.947 1.00 79.06 80 ARG A O 1
ATOM 666 N N . PHE A 1 81 ? -1.530 -11.777 -5.156 1.00 73.50 81 PHE A N 1
ATOM 667 C CA . PHE A 1 81 ? -1.976 -10.419 -5.472 1.00 73.50 81 PHE A CA 1
ATOM 668 C C . PHE A 1 81 ? -2.311 -10.261 -6.963 1.00 73.50 81 PHE A C 1
ATOM 670 O O . PHE A 1 81 ? -2.314 -9.147 -7.493 1.00 73.50 81 PHE A O 1
ATOM 677 N N . GLU A 1 82 ? -2.544 -11.368 -7.667 1.00 78.12 82 GLU A N 1
ATOM 678 C CA . GLU A 1 82 ? -2.989 -11.350 -9.053 1.00 78.12 82 GLU A CA 1
ATOM 679 C C . GLU A 1 82 ? -4.497 -11.087 -9.120 1.00 78.12 82 GLU A C 1
ATOM 681 O O . GLU A 1 82 ? -5.256 -11.551 -8.275 1.00 78.12 82 GLU A O 1
ATOM 686 N N . SER A 1 83 ? -4.962 -10.372 -10.147 1.00 76.44 83 SER A N 1
ATOM 687 C CA . SER A 1 83 ? -6.396 -10.094 -10.344 1.00 76.44 83 SER A CA 1
ATOM 688 C C . SER A 1 83 ? -7.236 -11.350 -10.597 1.00 76.44 83 SER A C 1
ATOM 690 O O . SER A 1 83 ? -8.458 -11.283 -10.589 1.00 76.44 83 SER A O 1
ATOM 692 N N . LEU A 1 84 ? -6.577 -12.477 -10.873 1.00 72.06 84 LEU A N 1
ATOM 693 C CA . LEU A 1 84 ? -7.183 -13.791 -11.083 1.00 72.06 84 LEU A CA 1
ATOM 694 C C . LEU A 1 84 ? -7.258 -14.615 -9.785 1.00 72.06 84 LEU A C 1
ATOM 696 O O . LEU A 1 84 ? -7.809 -15.714 -9.794 1.00 72.06 84 LEU A O 1
ATOM 700 N N . CYS A 1 85 ? -6.706 -14.103 -8.678 1.00 71.12 85 CYS A N 1
ATOM 701 C CA . CYS A 1 85 ? -6.931 -14.651 -7.346 1.00 71.12 85 CYS A CA 1
ATOM 702 C C . CYS A 1 85 ? -8.438 -14.584 -7.040 1.00 71.12 85 CYS A C 1
ATOM 704 O O . CYS A 1 85 ? -9.073 -13.558 -7.272 1.00 71.12 85 CYS A O 1
ATOM 706 N N . GLY A 1 86 ? -9.018 -15.708 -6.611 1.00 72.81 86 GLY A N 1
ATOM 707 C CA . GLY A 1 86 ? -10.467 -15.920 -6.579 1.00 72.81 86 GLY A CA 1
ATOM 708 C C . GLY A 1 86 ? -11.263 -14.915 -5.736 1.00 72.81 86 GLY A C 1
ATOM 709 O O . GLY A 1 86 ? -10.732 -14.213 -4.880 1.00 72.81 86 GLY A O 1
ATOM 710 N N . THR A 1 87 ? -12.577 -14.883 -5.959 1.00 79.88 87 THR A N 1
ATOM 711 C CA . THR A 1 87 ? -13.513 -14.026 -5.218 1.00 79.88 87 THR A CA 1
ATOM 712 C C . THR A 1 87 ? -13.611 -14.439 -3.751 1.00 79.88 87 THR A C 1
ATOM 714 O O . THR A 1 87 ? -13.760 -15.627 -3.442 1.00 79.88 87 THR A O 1
ATOM 717 N N . LEU A 1 88 ? -13.580 -13.465 -2.839 1.00 82.88 88 LEU A N 1
ATOM 718 C CA . LEU A 1 88 ? -13.763 -13.717 -1.414 1.00 82.88 88 LEU A CA 1
ATOM 719 C C . LEU A 1 88 ? -15.202 -14.165 -1.133 1.00 82.88 88 LEU A C 1
ATOM 721 O O . LEU A 1 88 ? -16.153 -13.434 -1.381 1.00 82.88 88 LEU A O 1
ATOM 725 N N . VAL A 1 89 ? -15.355 -15.371 -0.589 1.00 88.19 89 VAL A N 1
ATOM 726 C CA . VAL A 1 89 ? -16.645 -15.860 -0.086 1.00 88.19 89 VAL A CA 1
ATOM 727 C C . VAL A 1 89 ? -16.743 -15.509 1.397 1.00 88.19 89 VAL A C 1
ATOM 729 O O . VAL A 1 89 ? -16.142 -16.195 2.233 1.00 88.19 89 VAL A O 1
ATOM 732 N N . GLU A 1 90 ? -17.485 -14.448 1.710 1.00 87.25 90 GLU A N 1
ATOM 733 C CA . GLU A 1 90 ? -17.630 -13.883 3.060 1.00 87.25 90 GLU A CA 1
ATOM 734 C C . GLU A 1 90 ? -18.106 -14.916 4.086 1.00 87.25 90 GLU A C 1
ATOM 736 O O . GLU A 1 90 ? -17.481 -15.078 5.133 1.00 87.25 90 GLU A O 1
ATOM 741 N N . ASP A 1 91 ? -19.130 -15.708 3.757 1.00 89.12 91 ASP A N 1
ATOM 742 C CA . ASP A 1 91 ? -19.666 -16.739 4.656 1.00 89.12 91 ASP A CA 1
ATOM 743 C C . ASP A 1 91 ? -18.621 -17.794 5.028 1.00 89.12 91 ASP A C 1
ATOM 745 O O . ASP A 1 91 ? -18.509 -18.225 6.179 1.00 89.12 91 ASP A O 1
ATOM 749 N N . GLY A 1 92 ? -17.835 -18.227 4.040 1.00 89.19 92 GLY A N 1
ATOM 750 C CA . GLY A 1 92 ? -16.770 -19.199 4.246 1.00 89.19 92 GLY A CA 1
ATOM 751 C C . GLY A 1 92 ? -15.628 -18.607 5.065 1.00 89.19 92 GLY A C 1
ATOM 752 O O . GLY A 1 92 ? -15.072 -19.285 5.928 1.00 89.19 92 GLY A O 1
ATOM 753 N N . PHE A 1 93 ? -15.285 -17.345 4.813 1.00 90.19 93 PHE A N 1
ATOM 754 C CA . PHE A 1 93 ? -14.274 -16.621 5.573 1.00 90.19 93 PHE A CA 1
ATOM 755 C C . PHE A 1 93 ? -14.694 -16.462 7.036 1.00 90.19 93 PHE A C 1
ATOM 757 O O . PHE A 1 93 ? -13.944 -16.849 7.932 1.00 90.19 93 PHE A O 1
ATOM 764 N N . ARG A 1 94 ? -15.926 -16.009 7.277 1.00 89.50 94 ARG A N 1
ATOM 765 C CA . ARG A 1 94 ? -16.464 -15.801 8.620 1.00 89.50 94 ARG A CA 1
ATOM 766 C C . ARG A 1 94 ? -16.527 -17.096 9.421 1.00 89.50 94 ARG A C 1
ATOM 768 O O . ARG A 1 94 ? -16.115 -17.112 10.573 1.00 89.50 94 ARG A O 1
ATOM 775 N N . LYS A 1 95 ? -16.933 -18.205 8.793 1.00 92.25 95 LYS A N 1
ATOM 776 C CA . LYS A 1 95 ? -16.922 -19.533 9.431 1.00 92.25 95 LYS A CA 1
ATOM 777 C C . LYS A 1 95 ? -15.510 -20.013 9.772 1.00 92.25 95 LYS A C 1
ATOM 779 O O . LYS A 1 95 ? -15.291 -20.512 10.870 1.00 92.25 95 LYS A O 1
ATOM 784 N N . ARG A 1 96 ? -14.543 -19.869 8.857 1.00 93.31 96 ARG A N 1
ATOM 785 C CA . ARG A 1 96 ? -13.150 -20.305 9.091 1.00 93.31 96 ARG A CA 1
ATOM 786 C C . ARG A 1 96 ? -12.451 -19.491 10.177 1.00 93.31 96 ARG A C 1
ATOM 788 O O . ARG A 1 96 ? -11.627 -20.037 10.903 1.00 93.31 96 ARG A O 1
ATOM 795 N N . TYR A 1 97 ? -12.785 -18.211 10.291 1.00 92.31 97 TYR A N 1
ATOM 796 C CA . TYR A 1 97 ? -12.171 -17.281 11.237 1.00 92.31 97 TYR A CA 1
ATOM 797 C C . TYR A 1 97 ? -13.129 -16.844 12.350 1.00 92.31 97 TYR A C 1
ATOM 799 O O . TYR A 1 97 ? -12.999 -15.746 12.886 1.00 92.31 97 TYR A O 1
ATOM 807 N N . ASN A 1 98 ? -14.077 -17.706 12.728 1.00 92.25 98 ASN A N 1
ATOM 808 C CA . ASN A 1 98 ? -15.139 -17.358 13.673 1.00 92.25 98 ASN A CA 1
ATOM 809 C C . ASN A 1 98 ? -14.604 -16.885 15.035 1.00 92.25 98 ASN A C 1
ATOM 811 O O . ASN A 1 98 ? -15.096 -15.917 15.604 1.00 92.25 98 ASN A O 1
ATOM 815 N N . PHE A 1 99 ? -13.508 -17.495 15.494 1.00 92.31 99 PHE A N 1
ATOM 816 C CA . PHE A 1 99 ? -12.810 -17.140 16.733 1.00 92.31 99 PHE A CA 1
ATOM 817 C C . PHE A 1 99 ? -12.344 -15.672 16.782 1.00 92.31 99 PHE A C 1
ATOM 819 O O . PHE A 1 99 ? -12.188 -15.099 17.862 1.00 92.31 99 PHE A O 1
ATOM 826 N N . LEU A 1 100 ? -12.094 -15.031 15.633 1.00 90.31 100 LEU A N 1
ATOM 827 C CA . LEU A 1 100 ? -11.757 -13.606 15.604 1.00 90.31 100 LEU A CA 1
ATOM 828 C C . LEU A 1 100 ? -12.982 -12.757 15.941 1.00 90.31 100 LEU A C 1
ATOM 830 O O . LEU A 1 100 ? -12.884 -11.844 16.757 1.00 90.31 100 LEU A O 1
ATOM 834 N N . PHE A 1 101 ? -14.126 -13.085 15.343 1.00 88.62 101 PHE A N 1
ATOM 835 C CA . PHE A 1 101 ? -15.362 -12.315 15.460 1.00 88.62 101 PHE A CA 1
ATOM 836 C C . PHE A 1 101 ? -16.103 -12.561 16.775 1.00 88.62 101 PHE A C 1
ATOM 838 O O . PHE A 1 101 ? -16.644 -11.618 17.349 1.00 88.62 101 PHE A O 1
ATOM 845 N N . GLU A 1 102 ? -16.124 -13.801 17.260 1.00 89.00 102 GLU A N 1
ATOM 846 C CA . GLU A 1 102 ? -16.859 -14.170 18.473 1.00 89.00 102 GLU A CA 1
ATOM 847 C C . GLU A 1 102 ? -16.078 -13.871 19.754 1.00 89.00 102 GLU A C 1
ATOM 849 O O . GLU A 1 102 ? -16.663 -13.369 20.716 1.00 89.00 102 GLU A O 1
ATOM 854 N N . ASP A 1 103 ? -14.762 -14.104 19.755 1.00 88.69 103 ASP A N 1
ATOM 855 C CA . ASP A 1 103 ? -13.962 -14.052 20.981 1.00 88.69 103 ASP A CA 1
ATOM 856 C C . ASP A 1 103 ? -12.984 -12.870 20.999 1.00 88.69 103 ASP A C 1
ATOM 858 O O . ASP A 1 103 ? -13.061 -11.999 21.870 1.00 88.69 103 ASP A O 1
ATOM 862 N N . ASN A 1 104 ? -12.062 -12.807 20.032 1.00 90.75 104 ASN A N 1
ATOM 863 C CA . ASN A 1 104 ? -10.901 -11.913 20.121 1.00 90.75 104 ASN A CA 1
ATOM 864 C C . ASN A 1 104 ? -11.253 -10.431 19.933 1.00 90.75 104 ASN A C 1
ATOM 866 O O . ASN A 1 104 ? -10.929 -9.610 20.792 1.00 90.75 104 ASN A O 1
ATOM 870 N N . LEU A 1 105 ? -11.940 -10.076 18.844 1.00 90.56 105 LEU A N 1
ATOM 871 C CA . LEU A 1 105 ? -12.337 -8.693 18.555 1.00 90.56 105 LEU A CA 1
ATOM 872 C C . LEU A 1 105 ? -13.232 -8.087 19.653 1.00 90.56 105 LEU A C 1
ATOM 874 O O . LEU A 1 105 ? -12.955 -6.963 20.095 1.00 90.56 105 LEU A O 1
ATOM 878 N N . PRO A 1 106 ? -14.280 -8.773 20.159 1.00 91.62 106 PRO A N 1
ATOM 879 C CA . PRO A 1 106 ? -15.085 -8.219 21.243 1.00 91.62 106 PRO A CA 1
ATOM 880 C C . PRO A 1 106 ? -14.319 -8.139 22.568 1.00 91.62 106 PRO A C 1
ATOM 882 O O . PRO A 1 106 ? -14.581 -7.215 23.348 1.00 91.62 106 PRO A O 1
ATOM 885 N N . ALA A 1 107 ? -13.374 -9.046 22.838 1.00 94.00 107 ALA A N 1
ATOM 886 C CA . ALA A 1 107 ? -12.495 -8.950 24.001 1.00 94.00 107 ALA A CA 1
ATOM 887 C C . ALA A 1 107 ? -11.563 -7.728 23.908 1.00 94.00 107 ALA A C 1
ATOM 889 O O . ALA A 1 107 ? -11.582 -6.892 24.816 1.00 94.00 107 ALA A O 1
ATOM 890 N N . GLU A 1 108 ? -10.852 -7.549 22.787 1.00 92.69 108 GLU A N 1
ATOM 891 C CA . GLU A 1 108 ? -9.967 -6.396 22.551 1.00 92.69 108 GLU A CA 1
ATOM 892 C C . GLU A 1 108 ? -10.754 -5.081 22.652 1.00 92.69 108 GLU A C 1
ATOM 894 O O . GLU A 1 108 ? -10.358 -4.150 23.358 1.00 92.69 108 GLU A O 1
ATOM 899 N N . LYS A 1 109 ? -11.946 -5.014 22.045 1.00 92.94 109 LYS A N 1
ATOM 900 C CA . LYS A 1 109 ? -12.824 -3.839 22.137 1.00 92.94 109 LYS A CA 1
ATOM 901 C C . LYS A 1 109 ? -13.203 -3.510 23.582 1.00 92.94 109 LYS A C 1
ATOM 903 O O . LYS A 1 109 ? -13.173 -2.339 23.974 1.00 92.94 109 LYS A O 1
ATOM 908 N N . LYS A 1 110 ? -13.557 -4.514 24.393 1.00 94.75 110 LYS A N 1
ATOM 909 C CA . LYS A 1 110 ? -13.887 -4.321 25.817 1.00 94.75 110 LYS A CA 1
ATOM 910 C C . LYS A 1 110 ? -12.676 -3.826 26.607 1.00 94.75 110 LYS A C 1
ATOM 912 O O . LYS A 1 110 ? -12.831 -2.964 27.474 1.00 94.75 110 LYS A O 1
ATOM 917 N N . GLU A 1 111 ? -11.484 -4.336 26.327 1.00 95.56 111 GLU A N 1
ATOM 918 C CA . GLU A 1 111 ? -10.247 -3.891 26.973 1.00 95.56 111 GLU A CA 1
ATOM 919 C C . GLU A 1 111 ? -9.900 -2.443 26.626 1.00 95.56 111 GLU A C 1
ATOM 921 O O . GLU A 1 111 ? -9.663 -1.638 27.532 1.00 95.56 111 GLU A O 1
ATOM 926 N N . LEU A 1 112 ? -9.985 -2.066 25.350 1.00 94.88 112 LEU A N 1
ATOM 927 C CA . LEU A 1 112 ? -9.761 -0.691 24.900 1.00 94.88 112 LEU A CA 1
ATOM 928 C C . LEU A 1 112 ? -10.771 0.284 25.515 1.00 94.88 112 LEU A C 1
ATOM 930 O O . LEU A 1 112 ? -10.403 1.380 25.938 1.00 94.88 112 LEU A O 1
ATOM 934 N N . GLN A 1 113 ? -12.040 -0.116 25.650 1.00 94.38 113 GLN A N 1
ATOM 935 C CA . GLN A 1 113 ? -13.046 0.688 26.352 1.00 94.38 113 GLN A CA 1
ATOM 936 C C . GLN A 1 113 ? -12.728 0.849 27.845 1.00 94.38 113 GLN A C 1
ATOM 938 O O . GLN A 1 113 ? -12.934 1.929 28.404 1.00 94.38 113 GLN A O 1
ATOM 943 N N . LYS A 1 114 ? -12.215 -0.197 28.509 1.00 96.38 114 LYS A N 1
ATOM 944 C CA . LYS A 1 114 ? -11.760 -0.104 29.906 1.00 96.38 114 LYS A CA 1
ATOM 945 C C . LYS A 1 114 ? -10.580 0.857 30.037 1.00 96.38 114 LYS A C 1
ATOM 947 O O . LYS A 1 114 ? -10.561 1.646 30.978 1.00 96.38 114 LYS A O 1
ATOM 952 N N . GLN A 1 115 ? -9.623 0.815 29.112 1.00 94.31 115 GLN A N 1
ATOM 953 C CA . GLN A 1 115 ? -8.493 1.747 29.084 1.00 94.31 115 GLN A CA 1
ATOM 954 C C . GLN A 1 115 ? -8.968 3.186 28.854 1.00 94.31 115 GLN A C 1
ATOM 956 O O . GLN A 1 115 ? -8.584 4.079 29.603 1.00 94.31 115 GLN A O 1
ATOM 961 N N . LEU A 1 116 ? -9.900 3.399 27.921 1.00 94.50 116 LEU A N 1
ATOM 962 C CA . LEU A 1 116 ? -10.450 4.722 27.619 1.00 94.50 116 LEU A CA 1
ATOM 963 C C . LEU A 1 116 ? -11.130 5.375 28.833 1.00 94.50 116 LEU A C 1
ATOM 965 O O . LEU A 1 116 ? -11.035 6.584 29.004 1.00 94.50 116 LEU A O 1
ATOM 969 N N . LYS A 1 117 ? -11.794 4.585 29.687 1.00 93.56 117 LYS A N 1
ATOM 970 C CA . LYS A 1 117 ? -12.409 5.079 30.932 1.00 93.56 117 LYS A CA 1
ATOM 971 C C . LYS A 1 117 ? -11.383 5.455 32.007 1.00 93.56 117 LYS A C 1
ATOM 973 O O . LYS A 1 117 ? -11.680 6.289 32.856 1.00 93.56 117 LYS A O 1
ATOM 978 N N . LYS A 1 118 ? -10.212 4.812 32.008 1.00 94.81 118 LYS A N 1
ATOM 979 C CA . LYS A 1 118 ? -9.148 5.038 33.001 1.00 94.81 118 LYS A CA 1
ATOM 980 C C . LYS A 1 118 ? -8.268 6.231 32.635 1.00 94.81 118 LYS A C 1
ATOM 982 O O . LYS A 1 118 ? -7.841 6.970 33.518 1.00 94.81 118 LYS A O 1
ATOM 987 N N . THR A 1 119 ? -7.983 6.406 31.350 1.00 92.00 119 THR A N 1
ATOM 988 C CA . THR A 1 119 ? -7.039 7.414 30.865 1.00 92.00 119 THR A CA 1
ATOM 989 C C . THR A 1 119 ? -7.705 8.781 30.710 1.00 92.00 119 THR A C 1
ATOM 991 O O . THR A 1 119 ? -8.776 8.893 30.119 1.00 92.00 119 THR A O 1
ATOM 994 N N . LYS A 1 120 ? -7.048 9.838 31.202 1.00 90.12 120 LYS A N 1
ATOM 995 C CA . LYS A 1 120 ? -7.503 11.236 31.066 1.00 90.12 120 LYS A CA 1
ATOM 996 C C . LYS A 1 120 ? -6.718 12.029 30.013 1.00 90.12 120 LYS A C 1
ATOM 998 O O . LYS A 1 120 ? -7.150 13.110 29.626 1.00 90.12 120 LYS A O 1
ATOM 1003 N N . ASP A 1 121 ? -5.602 11.485 29.524 1.00 94.19 121 ASP A N 1
ATOM 1004 C CA . ASP A 1 121 ? -4.736 12.169 28.564 1.00 94.19 121 ASP A CA 1
ATOM 1005 C C . ASP A 1 121 ? -5.394 12.293 27.177 1.00 94.19 121 ASP A C 1
ATOM 1007 O O . ASP A 1 121 ? -5.811 11.288 26.584 1.00 94.19 121 ASP A O 1
ATOM 1011 N N . PRO A 1 122 ? -5.451 13.501 26.590 1.00 92.00 122 PRO A N 1
ATOM 1012 C CA . PRO A 1 122 ? -6.139 13.732 25.319 1.00 92.00 122 PRO A CA 1
ATOM 1013 C C . PRO A 1 122 ? -5.464 13.020 24.131 1.00 92.00 122 PRO A C 1
ATOM 1015 O O . PRO A 1 122 ? -6.137 12.580 23.199 1.00 92.00 122 PRO A O 1
ATOM 1018 N N . GLY A 1 123 ? -4.136 12.857 24.163 1.00 93.62 123 GLY A N 1
ATOM 1019 C CA . GLY A 1 123 ? -3.393 12.154 23.111 1.00 93.62 123 GLY A CA 1
ATOM 1020 C C . GLY A 1 123 ? -3.686 10.652 23.083 1.00 93.62 123 GLY A C 1
ATOM 1021 O O . GLY A 1 123 ? -4.019 10.097 22.035 1.00 93.62 123 GLY A O 1
ATOM 1022 N N . ILE A 1 124 ? -3.630 10.004 24.249 1.00 92.50 124 ILE A N 1
ATOM 1023 C CA . ILE A 1 124 ? -3.857 8.558 24.384 1.00 92.50 124 ILE A CA 1
ATOM 1024 C C . ILE A 1 124 ? -5.332 8.226 24.146 1.00 92.50 124 ILE A C 1
ATOM 1026 O O . ILE A 1 124 ? -5.648 7.271 23.441 1.00 92.50 124 ILE A O 1
ATOM 1030 N N . THR A 1 125 ? -6.259 9.046 24.648 1.00 92.88 125 THR A N 1
ATOM 1031 C CA . THR A 1 125 ? -7.696 8.854 24.388 1.00 92.88 125 THR A CA 1
ATOM 1032 C C . THR A 1 125 ? -8.027 8.922 22.895 1.00 92.88 125 THR A C 1
ATOM 1034 O O . THR A 1 125 ? -8.839 8.126 22.422 1.00 92.88 125 THR A O 1
ATOM 1037 N N . LYS A 1 126 ? -7.372 9.802 22.120 1.00 94.69 126 LYS A N 1
ATOM 1038 C CA . LYS A 1 126 ? -7.503 9.834 20.653 1.00 94.69 126 LYS A CA 1
ATOM 1039 C C . LYS A 1 126 ? -6.989 8.544 20.006 1.00 94.69 126 LYS A C 1
ATOM 1041 O O . LYS A 1 126 ? -7.673 7.985 19.154 1.00 94.69 126 LYS A O 1
ATOM 1046 N N . GLN A 1 127 ? -5.828 8.043 20.428 1.00 94.88 127 GLN A N 1
ATOM 1047 C CA . GLN A 1 127 ? -5.272 6.783 19.917 1.00 94.88 127 GLN A CA 1
ATOM 1048 C C . GLN A 1 127 ? -6.181 5.584 20.221 1.00 94.88 127 GLN A C 1
ATOM 1050 O O . GLN A 1 127 ? -6.461 4.790 19.325 1.00 94.88 127 GLN A O 1
ATOM 1055 N N . LEU A 1 128 ? -6.698 5.485 21.449 1.00 94.88 128 LEU A N 1
A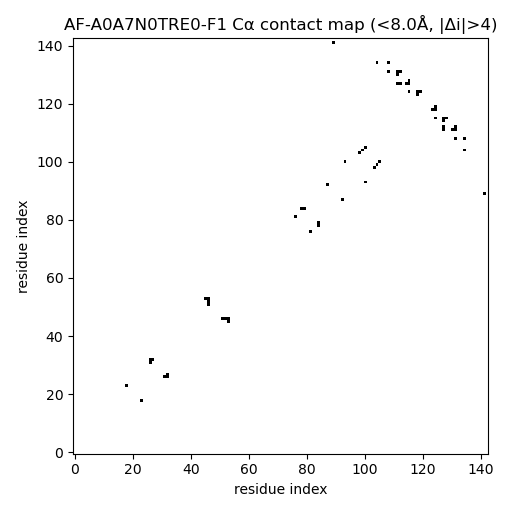TOM 1056 C CA . LEU A 1 128 ? -7.629 4.430 21.858 1.00 94.88 128 LEU A CA 1
ATOM 1057 C C . LEU A 1 128 ? -8.939 4.484 21.063 1.00 94.88 128 LEU A C 1
ATOM 1059 O O . LEU A 1 128 ? -9.428 3.451 20.615 1.00 94.88 128 LEU A O 1
ATOM 1063 N N . LYS A 1 129 ? -9.486 5.684 20.829 1.00 93.38 129 LYS A N 1
ATOM 1064 C CA . LYS A 1 129 ? -10.670 5.868 19.975 1.00 93.38 129 LYS A CA 1
ATOM 1065 C C . LYS A 1 129 ? -10.414 5.416 18.537 1.00 93.38 129 LYS A C 1
ATOM 1067 O O . LYS A 1 129 ? -11.248 4.703 17.990 1.00 93.38 129 LYS A O 1
ATOM 1072 N N . ASN A 1 130 ? -9.261 5.765 17.964 1.00 93.75 130 ASN A N 1
ATOM 1073 C CA . ASN A 1 130 ? -8.873 5.299 16.632 1.00 93.75 130 ASN A CA 1
ATOM 1074 C C . ASN A 1 130 ? -8.753 3.769 16.600 1.00 93.75 130 ASN A C 1
ATOM 1076 O O . ASN A 1 130 ? -9.283 3.126 15.708 1.00 93.75 130 ASN A O 1
ATOM 1080 N N . ARG A 1 131 ? -8.102 3.158 17.598 1.00 92.31 131 ARG A N 1
ATOM 1081 C CA . ARG A 1 131 ? -7.976 1.694 17.707 1.00 92.31 131 ARG A CA 1
ATOM 1082 C C . ARG A 1 131 ? -9.349 1.006 17.715 1.00 92.31 131 ARG A C 1
ATOM 1084 O O . ARG A 1 131 ? -9.554 0.048 16.983 1.00 92.31 131 ARG A O 1
ATOM 1091 N N . ILE A 1 132 ? -10.295 1.536 18.494 1.00 92.62 132 ILE A N 1
ATOM 1092 C CA . ILE A 1 132 ? -11.676 1.036 18.537 1.00 92.62 132 ILE A CA 1
ATOM 1093 C C . ILE A 1 132 ? -12.380 1.221 17.186 1.00 92.62 132 ILE A C 1
ATOM 1095 O O . ILE A 1 132 ? -13.154 0.347 16.805 1.00 92.62 132 ILE A O 1
ATOM 1099 N N . SER A 1 133 ? -12.138 2.323 16.463 1.00 91.81 133 SER A N 1
ATOM 1100 C CA . SER A 1 133 ? -12.763 2.525 15.152 1.00 91.81 133 SER A CA 1
ATOM 1101 C C . SER A 1 133 ? -12.302 1.487 14.136 1.00 91.81 133 SER A C 1
ATOM 1103 O O . SER A 1 133 ? -13.159 0.975 13.431 1.00 91.81 133 SER A O 1
ATOM 1105 N N . TRP A 1 134 ? -11.011 1.126 14.115 1.00 89.00 134 TRP A N 1
ATOM 1106 C CA . TRP A 1 134 ? -10.486 0.080 13.221 1.00 89.00 134 TRP A CA 1
ATOM 1107 C C . TRP A 1 134 ? -11.237 -1.247 13.395 1.00 89.00 134 TRP A C 1
ATOM 1109 O O . TRP A 1 134 ? -11.775 -1.773 12.430 1.00 89.00 134 TRP A O 1
ATOM 1119 N N . ILE A 1 135 ? -11.406 -1.697 14.644 1.00 87.44 135 ILE A N 1
ATOM 1120 C CA . ILE A 1 135 ? -12.137 -2.934 14.980 1.00 87.44 135 ILE A CA 1
ATOM 1121 C C . ILE A 1 135 ? -13.609 -2.891 14.522 1.00 87.44 135 ILE A C 1
ATOM 1123 O O . ILE A 1 135 ? -14.206 -3.927 14.252 1.00 87.44 135 ILE A O 1
ATOM 1127 N N . VAL A 1 136 ? -14.230 -1.706 14.471 1.00 76.19 136 VAL A N 1
ATOM 1128 C CA . VAL A 1 136 ? -15.634 -1.537 14.048 1.00 76.19 136 VAL A CA 1
ATOM 1129 C C . VAL A 1 136 ? -15.761 -1.427 12.528 1.00 76.19 136 VAL A C 1
ATOM 1131 O O . VAL A 1 136 ? -16.734 -1.911 11.960 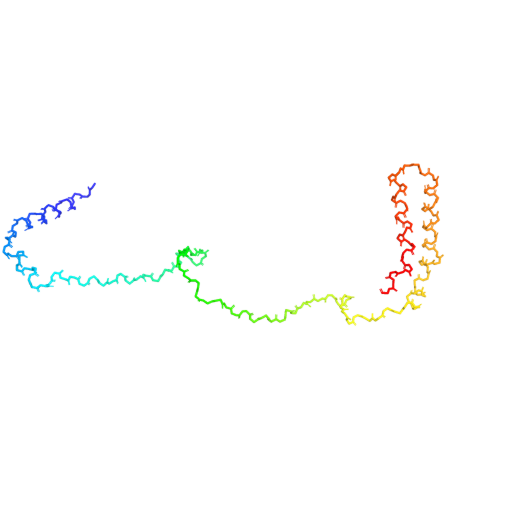1.00 76.19 136 VAL A O 1
ATOM 1134 N N . THR A 1 137 ? -14.800 -0.789 11.858 1.00 62.31 137 THR A N 1
ATOM 1135 C CA . THR A 1 137 ? -14.818 -0.613 10.400 1.00 62.31 137 THR A CA 1
ATOM 1136 C C . THR A 1 137 ? -14.523 -1.895 9.633 1.00 62.31 137 THR A C 1
ATOM 1138 O O . THR A 1 137 ? -14.889 -1.977 8.465 1.00 62.31 137 THR A O 1
ATOM 1141 N N . ASP A 1 138 ? -13.928 -2.903 10.271 1.00 57.34 138 ASP A N 1
ATOM 1142 C CA . ASP A 1 138 ? -13.638 -4.195 9.637 1.00 57.34 138 ASP A CA 1
ATOM 1143 C C . ASP A 1 138 ? -14.907 -4.962 9.204 1.00 57.34 138 ASP A C 1
ATOM 1145 O O . ASP A 1 138 ? -14.819 -5.848 8.359 1.00 57.34 138 ASP A O 1
ATOM 1149 N N . GLU A 1 139 ? -16.103 -4.583 9.682 1.00 53.53 139 GLU A N 1
ATOM 1150 C CA . GLU A 1 139 ? -17.377 -5.101 9.148 1.00 53.53 139 GLU A CA 1
ATOM 1151 C C . GLU A 1 139 ? -17.797 -4.461 7.808 1.00 53.53 139 GLU A C 1
ATOM 1153 O O . GLU A 1 139 ? -18.702 -4.965 7.151 1.00 53.53 139 GLU A O 1
ATOM 1158 N N . VAL A 1 140 ? -17.158 -3.364 7.382 1.00 44.31 140 VAL A N 1
ATOM 1159 C CA . VAL A 1 140 ? -17.556 -2.573 6.197 1.00 44.31 140 VAL A CA 1
ATOM 1160 C C . VAL A 1 140 ? -16.511 -2.624 5.070 1.00 44.31 140 VAL A C 1
ATOM 1162 O O . VAL A 1 140 ? -16.822 -2.292 3.932 1.00 44.31 140 VAL A O 1
ATOM 1165 N N . TRP A 1 141 ? -15.279 -3.062 5.350 1.00 40.75 141 TRP A N 1
ATOM 1166 C CA . TRP A 1 141 ? -14.169 -3.083 4.376 1.00 40.75 141 TRP A CA 1
ATOM 1167 C C . TRP A 1 141 ? -13.958 -4.424 3.661 1.00 40.75 141 TRP A C 1
ATOM 1169 O O . TRP A 1 141 ? -13.011 -4.572 2.889 1.00 40.75 141 TRP A O 1
ATOM 1179 N N . ILE A 1 142 ? -14.836 -5.396 3.894 1.00 44.19 142 ILE A N 1
ATOM 1180 C CA . ILE A 1 142 ? -14.868 -6.651 3.144 1.00 44.19 142 ILE A CA 1
ATOM 1181 C C . ILE A 1 142 ? -15.870 -6.482 1.992 1.00 44.19 142 ILE A C 1
ATOM 1183 O O . ILE A 1 142 ? -16.973 -7.002 2.054 1.00 44.19 142 ILE A O 1
ATOM 1187 N N . CYS A 1 143 ? -15.519 -5.671 0.993 1.00 33.75 143 CYS A N 1
ATOM 1188 C CA . CYS A 1 143 ? -16.180 -5.559 -0.315 1.00 33.75 143 CYS A CA 1
ATOM 1189 C C . CYS A 1 143 ? -15.210 -4.909 -1.307 1.00 33.75 143 CYS A C 1
ATOM 1191 O O . CYS A 1 143 ? -14.677 -3.823 -0.979 1.00 33.75 143 CYS A O 1
#

Radius of gyration: 45.45 Å; Cα contacts (8 Å, |Δi|>4): 32; chains: 1; bounding box: 88×62×96 Å